Protein AF-A0A6I7PL86-F1 (afdb_monomer_lite)

Secondary structure (DSSP, 8-state):
-EEEEEEETTTTEEEEEEEEEESS-S---TT-EEEEEEEEEEEETT-TTS--EEEEEEEEEEEEEEEEEEETTEEEEEEEEEEEEEEEESSEEEEEEEEEEEETTSS--EEEEEEEEEEEETTEEEEEEEEEEE---

Radius of gyration: 16.57 Å; chains: 1; bounding box: 38×31×48 Å

Structure (mmCIF, N/CA/C/O backbone):
data_AF-A0A6I7PL86-F1
#
_entry.id   AF-A0A6I7PL86-F1
#
loop_
_atom_site.group_PDB
_atom_site.id
_atom_site.type_symbol
_atom_site.label_atom_id
_atom_site.label_alt_id
_atom_site.label_comp_id
_atom_site.label_asym_id
_atom_site.label_entity_id
_atom_site.label_seq_id
_atom_site.pdbx_PDB_ins_code
_atom_site.Cartn_x
_atom_site.Cartn_y
_atom_site.Cartn_z
_atom_site.occupancy
_atom_site.B_iso_or_equiv
_atom_site.auth_seq_id
_atom_site.auth_comp_id
_atom_site.auth_asym_id
_atom_site.auth_atom_id
_atom_site.pdbx_PDB_model_num
ATOM 1 N N . MET A 1 1 ? -12.952 -1.854 -0.737 1.00 77.38 1 MET A N 1
ATOM 2 C CA . MET A 1 1 ? -12.431 -0.834 -1.680 1.00 77.38 1 MET A CA 1
ATOM 3 C C . MET A 1 1 ? -11.259 -1.425 -2.445 1.00 77.38 1 MET A C 1
ATOM 5 O O . MET A 1 1 ? -10.411 -2.055 -1.820 1.00 77.38 1 MET A O 1
ATOM 9 N N . VAL A 1 2 ? -11.210 -1.235 -3.765 1.00 77.06 2 VAL A N 1
ATOM 10 C CA . VAL A 1 2 ? -10.125 -1.731 -4.630 1.00 77.06 2 VAL A CA 1
ATOM 11 C C . VAL A 1 2 ? -9.525 -0.588 -5.449 1.00 77.06 2 VAL A C 1
ATOM 13 O O . VAL A 1 2 ? -10.215 0.389 -5.734 1.00 77.06 2 VAL A O 1
ATOM 16 N N . LEU A 1 3 ? -8.255 -0.712 -5.825 1.00 80.31 3 LEU A N 1
ATOM 17 C CA . LEU A 1 3 ? -7.505 0.231 -6.642 1.00 80.31 3 LEU A CA 1
ATOM 18 C C . LEU A 1 3 ? -7.039 -0.469 -7.918 1.00 80.31 3 LEU A C 1
ATOM 20 O O . LEU A 1 3 ? -6.244 -1.404 -7.875 1.00 80.31 3 LEU A O 1
ATOM 24 N N . VAL A 1 4 ? -7.535 -0.009 -9.062 1.00 76.94 4 VAL A N 1
ATOM 25 C CA . VAL A 1 4 ? -7.165 -0.571 -10.371 1.00 76.94 4 VAL A CA 1
ATOM 26 C C . VAL A 1 4 ? -5.860 0.042 -10.879 1.00 76.94 4 VAL A C 1
ATOM 28 O O . VAL A 1 4 ? -5.011 -0.654 -11.434 1.00 76.94 4 VAL A O 1
ATOM 31 N N . SER A 1 5 ? -5.678 1.345 -10.660 1.00 73.31 5 SER A N 1
ATOM 32 C CA . SER A 1 5 ? -4.518 2.089 -11.140 1.00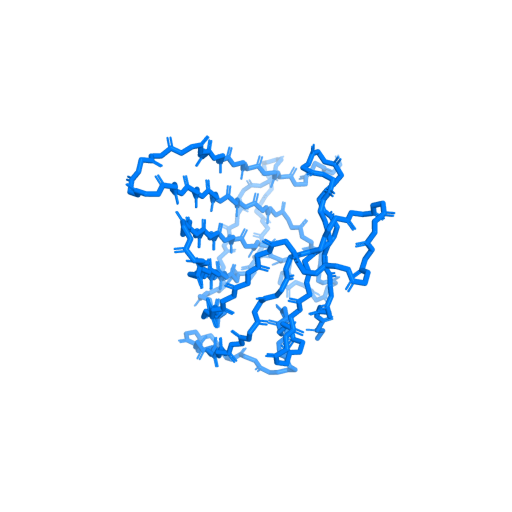 73.31 5 SER A CA 1
ATOM 33 C C . SER A 1 5 ? -4.155 3.256 -10.230 1.00 73.31 5 SER A C 1
ATOM 35 O O . SER A 1 5 ? -5.022 3.830 -9.574 1.00 73.31 5 SER A O 1
ATOM 37 N N . SER A 1 6 ? -2.885 3.647 -10.248 1.00 85.00 6 SER A N 1
ATOM 38 C CA . SER A 1 6 ? -2.360 4.838 -9.579 1.00 85.00 6 SER A CA 1
ATOM 39 C C . SER A 1 6 ? -1.550 5.676 -10.563 1.00 85.00 6 SER A C 1
ATOM 41 O O . SER A 1 6 ? -0.859 5.123 -11.416 1.00 85.00 6 SER A O 1
ATOM 43 N N . VAL A 1 7 ? -1.614 7.001 -10.439 1.00 79.88 7 VAL A N 1
ATOM 44 C CA . VAL A 1 7 ? -0.803 7.932 -11.233 1.00 79.88 7 VAL A CA 1
ATOM 45 C C . VAL A 1 7 ? 0.189 8.619 -10.306 1.00 79.88 7 VAL A C 1
ATOM 47 O O . VAL A 1 7 ? -0.214 9.286 -9.354 1.00 79.88 7 VAL A O 1
ATOM 50 N N . ASP A 1 8 ? 1.479 8.481 -10.602 1.00 80.69 8 ASP A N 1
ATOM 51 C CA . ASP A 1 8 ? 2.529 9.288 -9.983 1.00 80.69 8 ASP A CA 1
ATOM 52 C C . ASP A 1 8 ? 2.899 10.421 -10.948 1.00 80.69 8 ASP A C 1
ATOM 54 O O . ASP A 1 8 ? 3.548 10.209 -11.975 1.00 80.69 8 ASP A O 1
ATOM 58 N N . PHE A 1 9 ? 2.453 11.639 -10.633 1.00 77.62 9 PHE A N 1
ATOM 59 C CA . PHE A 1 9 ? 2.715 12.821 -11.456 1.00 77.62 9 PHE A CA 1
ATOM 60 C C . PHE A 1 9 ? 4.169 13.294 -11.395 1.00 77.62 9 PHE A C 1
ATOM 62 O O . PHE A 1 9 ? 4.631 13.905 -12.358 1.00 77.62 9 PHE A O 1
ATOM 69 N N . ALA A 1 10 ? 4.888 13.021 -10.302 1.00 75.94 10 ALA A N 1
ATOM 70 C CA . ALA A 1 10 ? 6.293 13.398 -10.186 1.00 75.94 10 ALA A CA 1
ATOM 71 C C . ALA A 1 10 ? 7.150 12.539 -11.124 1.00 75.94 10 ALA A C 1
ATOM 73 O O . ALA A 1 10 ? 8.010 13.055 -11.833 1.00 75.94 10 ALA A O 1
ATOM 74 N N . GLU A 1 11 ? 6.844 11.245 -11.186 1.00 79.75 11 GLU A N 1
ATOM 75 C CA . GLU A 1 11 ? 7.538 10.281 -12.046 1.00 79.75 11 GLU A CA 1
ATOM 76 C C . GLU A 1 11 ? 6.923 10.178 -13.456 1.00 79.75 11 GLU A C 1
ATOM 78 O O . GLU A 1 11 ? 7.485 9.534 -14.345 1.00 79.75 11 GLU A O 1
ATOM 83 N N . ARG A 1 12 ? 5.768 10.823 -13.678 1.00 89.62 12 ARG A N 1
ATOM 84 C CA . ARG A 1 12 ? 4.972 10.789 -14.919 1.00 89.62 12 ARG A CA 1
ATOM 85 C C . ARG A 1 12 ? 4.644 9.367 -15.384 1.00 89.62 12 ARG A C 1
ATOM 87 O O . ARG A 1 12 ? 4.693 9.070 -16.581 1.00 89.62 12 ARG A O 1
ATOM 94 N N . VAL A 1 13 ? 4.280 8.496 -14.444 1.00 90.38 13 VAL A N 1
ATOM 95 C CA . VAL A 1 13 ? 3.905 7.105 -14.731 1.00 90.38 13 VAL A CA 1
ATOM 96 C C . VAL A 1 13 ? 2.503 6.762 -14.236 1.00 90.38 13 VAL A C 1
ATOM 98 O O . VAL A 1 13 ? 2.043 7.242 -13.200 1.00 90.38 13 VAL A O 1
ATOM 101 N N . LEU A 1 14 ? 1.837 5.902 -14.999 1.00 91.31 14 LEU A N 1
ATOM 102 C CA . LEU A 1 14 ? 0.603 5.215 -14.664 1.00 91.31 14 LEU A CA 1
ATOM 103 C C . LEU A 1 14 ? 0.950 3.774 -14.282 1.00 91.31 14 LEU A C 1
ATOM 105 O O . LEU A 1 14 ? 1.480 3.020 -15.095 1.00 91.31 14 LEU A O 1
ATOM 109 N N . THR A 1 15 ? 0.616 3.385 -13.062 1.00 93.31 15 THR A N 1
ATOM 110 C CA . THR A 1 15 ? 0.784 2.020 -12.566 1.00 93.31 15 THR A CA 1
ATOM 111 C C . THR A 1 15 ? -0.568 1.326 -12.561 1.00 93.31 15 THR A C 1
ATOM 113 O O . THR A 1 15 ? -1.518 1.848 -11.980 1.00 93.31 15 THR A O 1
ATOM 116 N N . THR A 1 16 ? -0.664 0.155 -13.178 1.00 95.06 16 THR A N 1
ATOM 117 C CA . THR A 1 16 ? -1.872 -0.679 -13.195 1.00 95.06 16 THR A CA 1
ATOM 118 C C . THR A 1 16 ? -1.634 -1.981 -12.434 1.00 95.06 16 THR A C 1
ATOM 120 O O . THR A 1 16 ? -0.513 -2.496 -12.396 1.00 95.06 16 THR A O 1
ATOM 123 N N . PHE A 1 17 ? -2.692 -2.489 -11.798 1.00 95.88 17 PHE A N 1
ATOM 124 C CA . PHE A 1 17 ? -2.663 -3.687 -10.963 1.00 95.88 17 PHE A CA 1
ATOM 125 C C . PHE A 1 17 ? -3.662 -4.728 -11.482 1.00 95.88 17 PHE A C 1
ATOM 127 O O . PHE A 1 17 ? -4.844 -4.428 -11.655 1.00 95.88 17 PHE A O 1
ATOM 134 N N . GLU A 1 18 ? -3.197 -5.957 -11.706 1.00 95.31 18 GLU A N 1
ATOM 135 C CA . GLU A 1 18 ? -4.027 -7.074 -12.171 1.00 95.31 18 GLU A CA 1
ATOM 136 C C . GLU A 1 18 ? -3.814 -8.332 -11.311 1.00 95.31 18 GLU A C 1
ATOM 138 O O . GLU A 1 18 ? -2.741 -8.937 -11.381 1.00 95.31 18 GLU A O 1
ATOM 143 N N . PRO A 1 19 ? -4.815 -8.784 -10.530 1.00 95.75 19 PRO A N 1
ATOM 144 C CA . PRO A 1 19 ? -6.120 -8.149 -10.298 1.00 95.75 19 PRO A CA 1
ATOM 145 C C . PRO A 1 19 ? -6.001 -6.789 -9.578 1.00 95.75 19 PRO A C 1
ATOM 147 O O . PRO A 1 19 ? -4.934 -6.480 -9.043 1.00 95.75 19 PRO A O 1
ATOM 150 N N . PRO A 1 20 ? -7.086 -5.986 -9.522 1.00 94.75 20 PRO A N 1
ATOM 151 C CA . PRO A 1 20 ? -7.095 -4.740 -8.763 1.00 94.75 20 PRO A CA 1
ATOM 152 C C . PRO A 1 20 ? -6.618 -4.941 -7.323 1.00 94.75 20 PRO A C 1
ATOM 154 O O . PRO A 1 20 ? -6.989 -5.910 -6.653 1.00 94.75 20 PRO A O 1
ATOM 157 N N . LEU A 1 21 ? -5.812 -4.000 -6.845 1.00 92.38 21 LEU A N 1
ATOM 158 C CA . LEU A 1 21 ? -5.254 -3.999 -5.502 1.00 92.38 21 LEU A CA 1
ATOM 159 C C . LEU A 1 21 ? -6.369 -3.801 -4.471 1.00 92.38 21 LEU A C 1
ATOM 161 O O . LEU A 1 21 ? -7.072 -2.791 -4.492 1.00 92.38 21 LEU A O 1
ATOM 165 N N . THR A 1 22 ? -6.524 -4.724 -3.530 1.00 91.44 22 THR A N 1
ATOM 166 C CA . THR A 1 22 ? -7.505 -4.575 -2.449 1.00 91.44 22 THR A CA 1
ATOM 167 C C . THR A 1 22 ? -6.947 -3.667 -1.360 1.00 91.44 22 THR A C 1
ATOM 169 O O . THR A 1 22 ? -6.050 -4.063 -0.628 1.00 91.44 22 THR A O 1
ATOM 172 N N . LEU A 1 23 ? -7.489 -2.453 -1.230 1.00 85.81 23 LEU A N 1
ATOM 173 C CA . LEU A 1 23 ? -7.065 -1.490 -0.203 1.00 85.81 23 LEU A CA 1
ATOM 174 C C . LEU A 1 23 ? -7.737 -1.737 1.151 1.00 85.81 23 LEU A C 1
ATOM 176 O O . LEU A 1 23 ? -7.167 -1.445 2.196 1.00 85.81 23 LEU A O 1
ATOM 180 N N . MET A 1 24 ? -8.971 -2.237 1.121 1.00 84.00 24 MET A N 1
ATOM 181 C CA . MET A 1 24 ? -9.752 -2.559 2.312 1.00 84.00 24 MET A CA 1
ATOM 182 C C . MET A 1 24 ? -10.733 -3.688 1.966 1.00 84.00 24 MET A C 1
ATOM 184 O O . MET A 1 24 ? -11.625 -3.453 1.134 1.00 84.00 24 MET A O 1
ATOM 188 N N . PRO A 1 25 ? -10.594 -4.890 2.545 1.00 82.38 25 PRO A N 1
ATOM 189 C CA . PRO A 1 25 ? -11.558 -5.971 2.398 1.00 82.38 25 PRO A CA 1
ATOM 190 C C . PRO A 1 25 ? -12.853 -5.622 3.142 1.00 82.38 25 PRO A C 1
ATOM 192 O O . PRO A 1 25 ? -12.878 -4.746 4.004 1.00 82.38 25 PRO A O 1
ATOM 195 N N . ALA A 1 26 ? -13.946 -6.303 2.796 1.00 79.88 26 ALA A N 1
ATOM 196 C CA . ALA A 1 26 ? -15.238 -6.093 3.454 1.00 79.88 26 ALA A CA 1
ATOM 197 C C . ALA A 1 26 ? -15.204 -6.481 4.942 1.00 79.88 26 ALA A C 1
ATOM 199 O O . ALA A 1 26 ? -15.888 -5.876 5.762 1.00 79.88 26 ALA A O 1
ATOM 200 N N . THR A 1 27 ? -14.387 -7.478 5.276 1.00 79.56 27 THR A N 1
ATOM 201 C C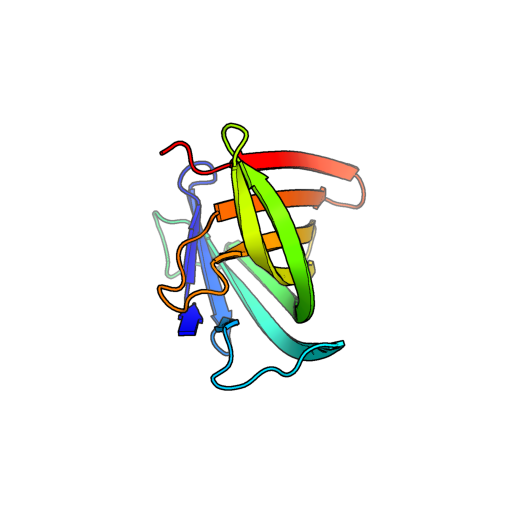A . THR A 1 27 ? -14.182 -7.983 6.630 1.00 79.56 27 THR A CA 1
ATOM 202 C C . THR A 1 27 ? -12.699 -8.252 6.834 1.00 79.56 27 THR A C 1
ATOM 204 O O . THR A 1 27 ? -12.070 -8.880 5.983 1.00 79.56 27 THR A O 1
ATOM 207 N N . LEU A 1 28 ? -12.154 -7.784 7.952 1.00 81.00 28 LEU A N 1
ATOM 208 C CA . LEU A 1 28 ? -10.822 -8.141 8.428 1.00 81.00 28 LEU A CA 1
ATOM 209 C C . LEU A 1 28 ? -10.857 -8.107 9.950 1.00 81.00 28 LEU A C 1
ATOM 211 O O . LEU A 1 28 ? -11.196 -7.074 10.534 1.00 81.00 28 LEU A O 1
ATOM 215 N N . ASN A 1 29 ? -10.573 -9.236 10.588 1.00 86.75 29 ASN A N 1
ATOM 216 C CA . ASN A 1 29 ? -10.568 -9.320 12.044 1.00 86.75 29 ASN A CA 1
ATOM 217 C C . ASN A 1 29 ? -9.244 -8.800 12.613 1.00 86.75 29 ASN A C 1
ATOM 219 O O . ASN A 1 29 ? -8.233 -8.737 11.917 1.00 86.75 29 ASN A O 1
ATOM 223 N N . ALA A 1 30 ? -9.239 -8.405 13.888 1.00 86.19 30 ALA A N 1
ATOM 224 C CA . ALA A 1 30 ? -8.001 -7.991 14.545 1.00 86.19 30 ALA A CA 1
ATOM 225 C C . ALA A 1 30 ? -7.004 -9.162 14.578 1.00 86.19 30 ALA A C 1
ATOM 227 O O . ALA A 1 30 ? -7.376 -10.293 14.889 1.00 86.19 30 ALA A O 1
ATOM 228 N N . GLY A 1 31 ? -5.751 -8.882 14.236 1.00 88.31 31 GLY A N 1
ATOM 229 C CA . GLY A 1 31 ? -4.686 -9.860 14.029 1.00 88.31 31 GLY A CA 1
ATOM 230 C C . GLY A 1 31 ? -4.730 -10.590 12.682 1.00 88.31 31 GLY A C 1
ATOM 231 O O . GLY A 1 31 ? -3.810 -11.351 12.387 1.00 88.31 31 GLY A O 1
ATOM 232 N N . GLU A 1 32 ? -5.760 -10.388 11.856 1.00 90.56 32 GLU A N 1
ATOM 233 C CA . GLU A 1 32 ? -5.867 -11.044 10.554 1.00 90.56 32 GLU A CA 1
ATOM 234 C C . GLU A 1 32 ? -5.046 -10.301 9.495 1.00 90.56 32 GLU A C 1
ATOM 236 O O . GLU A 1 32 ? -5.078 -9.069 9.403 1.00 90.56 32 GLU A O 1
ATOM 241 N N . THR A 1 33 ? -4.342 -11.074 8.664 1.00 94.44 33 THR A N 1
ATOM 242 C CA . THR A 1 33 ? -3.623 -10.576 7.491 1.00 94.44 33 THR A CA 1
ATOM 243 C C . THR A 1 33 ? -4.289 -11.092 6.225 1.00 94.44 33 THR A C 1
ATOM 245 O O . THR A 1 33 ? -4.343 -12.295 5.975 1.00 94.44 33 THR A O 1
ATOM 248 N N . HIS A 1 34 ? -4.742 -10.166 5.391 1.00 94.69 34 HIS A N 1
ATOM 249 C CA . HIS A 1 34 ? -5.127 -10.433 4.017 1.00 94.69 34 HIS A CA 1
ATOM 250 C C . HIS A 1 34 ? -3.898 -10.293 3.112 1.00 94.69 34 HIS A C 1
ATOM 252 O O . HIS A 1 34 ? -3.238 -9.258 3.136 1.00 94.69 34 HIS A O 1
ATOM 258 N N . SER A 1 35 ? -3.600 -11.310 2.302 1.00 96.56 35 SER A N 1
ATOM 259 C CA . SER A 1 35 ? -2.484 -11.290 1.350 1.00 96.56 35 SER A CA 1
ATOM 260 C C . SER A 1 35 ? -2.990 -11.480 -0.077 1.00 96.56 35 SER A C 1
ATOM 262 O O . SER A 1 35 ? -3.872 -12.302 -0.334 1.00 96.56 35 SER A O 1
ATOM 264 N N . GLN A 1 36 ? -2.434 -10.706 -1.004 1.00 96.75 36 GLN A N 1
ATOM 265 C CA . GLN A 1 36 ? -2.790 -10.705 -2.414 1.00 96.75 36 GLN A CA 1
ATOM 266 C C . GLN A 1 36 ? -1.523 -10.639 -3.266 1.00 96.75 36 GLN A C 1
ATOM 268 O O . GLN A 1 36 ? -0.723 -9.713 -3.141 1.00 96.75 36 GLN A O 1
ATOM 273 N N . THR A 1 37 ? -1.373 -11.582 -4.192 1.00 97.50 37 THR A N 1
ATOM 274 C CA . THR A 1 37 ? -0.390 -11.479 -5.276 1.00 97.50 37 THR A CA 1
ATOM 275 C C . THR A 1 37 ? -1.057 -10.887 -6.507 1.00 97.50 37 THR A C 1
ATOM 277 O O . THR A 1 37 ? -2.198 -11.220 -6.835 1.00 97.50 37 THR A O 1
ATOM 280 N N . LEU A 1 38 ? -0.350 -9.998 -7.191 1.00 96.94 38 LEU A N 1
ATOM 281 C CA . LEU A 1 38 ? -0.854 -9.284 -8.353 1.00 96.94 38 LEU A CA 1
ATOM 282 C C . LEU A 1 38 ? 0.275 -8.965 -9.332 1.00 96.94 38 LEU A C 1
ATOM 284 O O . LEU A 1 38 ? 1.453 -8.961 -8.979 1.00 96.94 38 LEU A O 1
ATOM 288 N N . ARG A 1 39 ? -0.086 -8.698 -10.582 1.00 97.25 39 ARG A N 1
ATOM 289 C CA . ARG A 1 39 ? 0.823 -8.181 -11.603 1.00 97.25 39 ARG A CA 1
ATOM 290 C C . ARG A 1 39 ? 0.767 -6.667 -11.617 1.00 97.25 39 ARG A C 1
ATOM 292 O O . ARG A 1 39 ? -0.306 -6.080 -11.503 1.00 97.25 39 ARG A O 1
ATOM 299 N N . VAL A 1 40 ? 1.929 -6.057 -11.793 1.00 96.56 40 VAL A N 1
ATOM 300 C CA . VAL A 1 40 ? 2.097 -4.613 -11.926 1.00 96.56 40 VAL A CA 1
ATOM 301 C C . VAL A 1 40 ? 2.579 -4.311 -13.331 1.00 96.56 40 VAL A C 1
ATOM 303 O O . VAL A 1 40 ? 3.553 -4.915 -13.784 1.00 96.56 40 VAL A O 1
ATOM 306 N N . ARG A 1 41 ? 1.943 -3.350 -13.999 1.00 95.88 41 ARG A N 1
ATOM 307 C CA . ARG A 1 41 ? 2.480 -2.744 -15.222 1.00 95.88 41 ARG A CA 1
ATOM 308 C C . ARG A 1 41 ? 2.627 -1.247 -15.037 1.00 95.88 41 ARG A C 1
ATOM 310 O O . ARG A 1 41 ? 1.803 -0.605 -14.389 1.00 95.88 41 ARG A O 1
ATOM 317 N N . ILE A 1 42 ? 3.701 -0.702 -15.589 1.00 93.88 42 ILE A N 1
ATOM 318 C CA . ILE A 1 42 ? 4.039 0.713 -15.516 1.00 93.88 42 ILE A CA 1
ATOM 319 C C . ILE A 1 42 ? 4.039 1.264 -16.932 1.00 93.88 42 ILE A C 1
ATOM 321 O O . ILE A 1 42 ? 4.782 0.797 -17.796 1.00 93.88 42 ILE A O 1
ATOM 325 N N . HIS A 1 43 ? 3.236 2.294 -17.144 1.00 93.19 43 HIS A N 1
ATOM 326 C CA . HIS A 1 43 ? 3.040 2.957 -18.421 1.00 93.19 43 HIS A CA 1
ATOM 327 C C . HIS A 1 43 ? 3.443 4.433 -18.296 1.00 93.19 43 HIS A C 1
ATOM 329 O O . HIS A 1 43 ? 3.190 5.049 -17.259 1.00 93.19 43 HIS A O 1
ATOM 335 N N . PRO A 1 44 ? 4.075 5.045 -19.306 1.00 92.38 44 PRO A N 1
ATOM 336 C CA . PRO A 1 44 ? 4.229 6.494 -19.363 1.00 92.38 44 PRO A CA 1
ATOM 337 C C . PRO A 1 44 ? 2.858 7.180 -19.445 1.00 92.38 44 PRO A C 1
ATOM 339 O O . PRO A 1 44 ? 1.980 6.724 -20.174 1.00 92.38 44 PRO A O 1
ATOM 342 N N . VAL A 1 45 ? 2.665 8.292 -18.731 1.00 92.19 45 VAL A N 1
ATOM 343 C CA . VAL A 1 45 ? 1.383 9.033 -18.764 1.00 92.19 45 VAL A CA 1
ATOM 344 C C . VAL A 1 45 ? 1.080 9.608 -20.155 1.00 92.19 45 VAL A C 1
ATOM 346 O O . VAL A 1 45 ? -0.079 9.725 -20.536 1.00 92.19 45 VAL A O 1
ATOM 349 N N . ASP A 1 46 ? 2.110 9.963 -20.922 1.00 93.31 46 ASP A N 1
ATOM 350 C CA . ASP A 1 46 ? 2.006 10.493 -22.286 1.00 93.31 46 ASP A CA 1
ATOM 351 C C . ASP A 1 46 ? 1.744 9.415 -23.351 1.00 93.31 46 ASP A C 1
ATOM 353 O O . ASP A 1 46 ? 1.330 9.745 -24.461 1.00 93.31 46 ASP A O 1
ATOM 357 N N . ASN A 1 47 ? 1.963 8.138 -23.025 1.00 93.75 47 ASN A N 1
ATOM 358 C CA . ASN A 1 47 ? 1.688 7.013 -23.913 1.00 93.75 47 ASN A CA 1
ATOM 359 C C . ASN A 1 47 ? 1.280 5.764 -23.105 1.00 93.75 47 ASN A C 1
ATOM 361 O O . ASN A 1 47 ? 2.098 4.855 -22.921 1.00 93.75 47 ASN A O 1
ATOM 365 N N . PRO A 1 48 ? 0.028 5.710 -22.611 1.00 91.00 48 PRO A N 1
ATOM 366 C CA . PRO A 1 48 ? -0.433 4.645 -21.724 1.00 91.00 48 PRO A CA 1
ATOM 367 C C . PRO A 1 48 ? -0.484 3.265 -22.398 1.00 91.00 48 PRO A C 1
ATOM 369 O O . PRO A 1 48 ? -0.417 2.252 -21.707 1.00 91.00 48 PRO A O 1
ATOM 372 N N . ASP A 1 49 ? -0.524 3.195 -23.731 1.00 93.19 49 ASP A N 1
ATOM 373 C CA . ASP A 1 49 ? -0.546 1.923 -24.467 1.00 93.19 49 ASP A CA 1
ATOM 374 C C . ASP A 1 49 ? 0.821 1.219 -24.481 1.00 93.19 49 ASP A C 1
ATOM 376 O O . ASP A 1 49 ? 0.921 0.027 -24.784 1.00 93.19 49 ASP A O 1
ATOM 380 N N . ARG A 1 50 ? 1.899 1.932 -24.130 1.00 93.81 50 ARG A N 1
ATOM 381 C CA . ARG A 1 50 ? 3.254 1.381 -24.081 1.00 93.81 50 ARG A CA 1
ATOM 382 C C . ARG A 1 50 ? 3.638 0.990 -22.658 1.00 93.81 50 ARG A C 1
ATOM 384 O O . ARG A 1 50 ? 3.804 1.842 -21.791 1.00 93.81 50 ARG A O 1
ATOM 391 N N . GLU A 1 51 ? 3.900 -0.295 -22.437 1.00 94.44 51 GLU A N 1
ATOM 392 C CA . GLU A 1 51 ? 4.525 -0.753 -21.193 1.00 94.44 51 GLU A CA 1
ATOM 393 C C . GLU A 1 51 ? 5.996 -0.301 -21.144 1.00 94.44 51 GLU A C 1
ATOM 395 O O . GLU A 1 51 ? 6.787 -0.569 -22.055 1.00 94.44 51 GLU A O 1
ATOM 400 N N . ARG A 1 52 ? 6.363 0.403 -20.070 1.00 92.56 52 ARG A N 1
ATOM 401 C CA . ARG A 1 52 ? 7.743 0.800 -19.764 1.00 92.56 52 ARG A CA 1
ATOM 402 C C . ARG A 1 52 ? 8.455 -0.269 -18.941 1.00 92.56 52 ARG A C 1
ATOM 404 O O . ARG A 1 52 ? 9.621 -0.551 -19.203 1.00 92.56 52 ARG A O 1
ATOM 411 N N . ASP A 1 53 ? 7.766 -0.822 -17.948 1.00 94.56 53 ASP A N 1
ATOM 412 C CA . ASP A 1 53 ? 8.260 -1.885 -17.071 1.00 94.56 53 ASP A CA 1
ATOM 413 C C . ASP A 1 53 ? 7.072 -2.631 -16.443 1.00 94.56 53 ASP A C 1
ATOM 415 O O . ASP A 1 53 ? 5.930 -2.171 -16.502 1.00 94.56 53 ASP A O 1
ATOM 419 N N . GLY A 1 54 ? 7.339 -3.764 -15.808 1.00 95.12 54 GLY A N 1
ATOM 420 C CA . GLY A 1 54 ? 6.318 -4.554 -15.141 1.00 95.12 54 GLY A CA 1
ATOM 421 C C . GLY A 1 54 ? 6.899 -5.743 -14.393 1.00 95.12 54 GLY A C 1
ATOM 422 O O . GLY A 1 54 ? 8.072 -6.096 -14.546 1.00 95.12 54 GLY A O 1
ATOM 423 N N . GLY A 1 55 ? 6.064 -6.366 -13.571 1.00 96.94 55 GLY A N 1
ATOM 424 C CA . GLY A 1 55 ? 6.452 -7.535 -12.800 1.00 96.94 55 GLY A CA 1
ATOM 425 C C . GLY A 1 55 ? 5.387 -7.983 -11.812 1.00 96.94 55 GLY A C 1
ATOM 426 O O . GLY A 1 55 ? 4.194 -7.759 -12.019 1.00 96.94 55 GLY A O 1
ATOM 427 N N . GLU A 1 56 ? 5.821 -8.645 -10.749 1.00 98.00 56 GLU A N 1
ATOM 428 C CA . GLU A 1 56 ? 4.939 -9.190 -9.718 1.00 98.00 56 GLU A CA 1
ATOM 429 C C . GLU A 1 56 ? 4.973 -8.320 -8.469 1.00 98.00 56 GLU A C 1
ATOM 431 O O . GLU A 1 56 ? 5.997 -7.718 -8.134 1.00 98.00 56 GLU A O 1
ATOM 436 N N . ALA A 1 57 ? 3.855 -8.275 -7.759 1.00 97.62 57 ALA A N 1
ATOM 437 C CA . ALA A 1 57 ? 3.779 -7.671 -6.451 1.00 97.62 57 ALA A CA 1
ATOM 438 C C . ALA A 1 57 ? 3.010 -8.539 -5.465 1.00 97.62 57 ALA A C 1
ATOM 440 O O . ALA A 1 57 ? 2.066 -9.245 -5.822 1.00 97.62 57 ALA A O 1
ATOM 441 N N . THR A 1 58 ? 3.404 -8.411 -4.206 1.00 97.94 58 THR A N 1
ATOM 442 C CA . THR A 1 58 ? 2.682 -8.940 -3.056 1.00 97.94 58 THR A CA 1
ATOM 443 C C . THR A 1 58 ? 2.184 -7.765 -2.239 1.00 97.94 58 THR A C 1
ATOM 445 O O . THR A 1 58 ? 2.961 -6.868 -1.902 1.00 97.94 58 THR A O 1
ATOM 448 N N . HIS A 1 59 ? 0.894 -7.772 -1.936 1.00 97.38 59 HIS A N 1
ATOM 449 C CA . HIS A 1 59 ? 0.253 -6.839 -1.033 1.00 97.38 59 HIS A CA 1
ATOM 450 C C . HIS A 1 59 ? -0.247 -7.582 0.198 1.00 97.38 59 HIS A C 1
ATOM 452 O O . HIS A 1 59 ? -0.998 -8.545 0.076 1.00 97.38 59 HIS A O 1
ATOM 458 N N . GLU A 1 60 ? 0.142 -7.112 1.372 1.00 96.88 60 GLU A N 1
ATOM 459 C CA . GLU A 1 60 ? -0.342 -7.603 2.653 1.00 96.88 60 GLU A CA 1
ATOM 460 C C . GLU A 1 60 ? -1.054 -6.471 3.380 1.00 96.88 60 GLU A C 1
ATOM 462 O O . GLU A 1 60 ? -0.550 -5.353 3.451 1.00 96.88 60 GLU A O 1
ATOM 467 N N . LEU A 1 61 ? -2.229 -6.761 3.921 1.00 94.94 61 LEU A N 1
ATOM 468 C CA . LEU A 1 61 ? -3.012 -5.856 4.744 1.00 94.94 61 LEU A CA 1
ATOM 469 C C . LEU A 1 61 ? -3.315 -6.559 6.064 1.00 94.94 61 LEU A C 1
ATOM 471 O O . LEU A 1 61 ? -4.018 -7.565 6.079 1.00 94.94 61 LEU A O 1
ATOM 475 N N . THR A 1 62 ? -2.847 -5.990 7.165 1.00 94.69 62 THR A N 1
ATOM 476 C CA . THR A 1 62 ? -3.073 -6.498 8.517 1.00 94.69 62 THR A CA 1
ATOM 477 C C . THR A 1 62 ? -3.891 -5.497 9.315 1.00 94.69 62 THR A C 1
ATOM 479 O O . THR A 1 62 ? -3.541 -4.314 9.377 1.00 94.69 62 THR A O 1
ATOM 482 N N . PHE A 1 63 ? -4.953 -5.964 9.971 1.00 91.25 63 PHE A N 1
ATOM 483 C CA . PHE A 1 63 ? -5.587 -5.191 11.035 1.00 91.25 63 PHE A CA 1
ATOM 484 C C . PHE A 1 63 ? -4.905 -5.533 12.353 1.00 91.25 63 PHE A C 1
ATOM 486 O O . PHE A 1 63 ? -5.061 -6.633 12.858 1.00 91.25 63 PHE A O 1
ATOM 493 N N . ASP A 1 64 ? -4.105 -4.608 12.879 1.00 85.94 64 ASP A N 1
ATOM 494 C CA . ASP A 1 64 ? -3.219 -4.867 14.017 1.00 85.94 64 ASP A CA 1
ATOM 495 C C . ASP A 1 64 ? -4.027 -4.883 15.325 1.00 85.94 64 ASP A C 1
ATOM 497 O O . ASP A 1 64 ? -4.268 -5.936 15.915 1.00 85.94 64 ASP A O 1
ATOM 501 N N . ALA A 1 65 ? -4.523 -3.716 15.747 1.00 83.00 65 ALA A N 1
ATOM 502 C CA . ALA A 1 65 ? -5.283 -3.569 16.985 1.00 83.00 65 ALA A CA 1
ATOM 503 C C . ALA A 1 65 ? -6.064 -2.246 17.055 1.00 83.00 65 ALA A C 1
ATOM 505 O O . ALA A 1 65 ? -5.883 -1.336 16.237 1.00 83.00 65 ALA A O 1
ATOM 506 N N . VAL A 1 66 ? -6.905 -2.135 18.089 1.00 89.06 66 VAL A N 1
ATOM 507 C CA . VAL A 1 66 ? -7.413 -0.854 18.597 1.00 89.06 66 VAL A CA 1
ATOM 508 C C . VAL A 1 66 ? -6.389 -0.280 19.577 1.00 89.06 66 VAL A C 1
ATOM 510 O O . VAL A 1 66 ? -5.913 -0.987 20.462 1.00 89.06 66 VAL A O 1
ATOM 513 N N . GLN A 1 67 ? -6.054 0.996 19.431 1.00 91.56 67 GLN A N 1
ATOM 514 C CA . GLN A 1 67 ? -5.109 1.706 20.282 1.00 91.56 67 GLN A CA 1
ATOM 515 C C . GLN A 1 67 ? -5.508 3.169 20.460 1.00 91.56 67 GLN A C 1
ATOM 517 O O . GLN A 1 67 ? -6.035 3.807 19.549 1.00 91.56 67 GLN A O 1
ATOM 522 N N . THR A 1 68 ? -5.187 3.728 21.621 1.00 93.06 68 THR A N 1
ATOM 523 C CA . THR A 1 68 ? -5.386 5.152 21.896 1.00 93.06 68 THR A CA 1
ATOM 524 C C . THR A 1 68 ? -4.196 5.965 21.395 1.00 93.06 68 THR A C 1
ATOM 526 O O . THR A 1 68 ? -3.054 5.694 21.766 1.00 93.06 68 THR A O 1
ATOM 529 N N . LEU A 1 69 ? -4.460 6.978 20.574 1.00 91.94 69 LEU A N 1
ATOM 530 C CA . LEU A 1 69 ? -3.491 7.998 20.18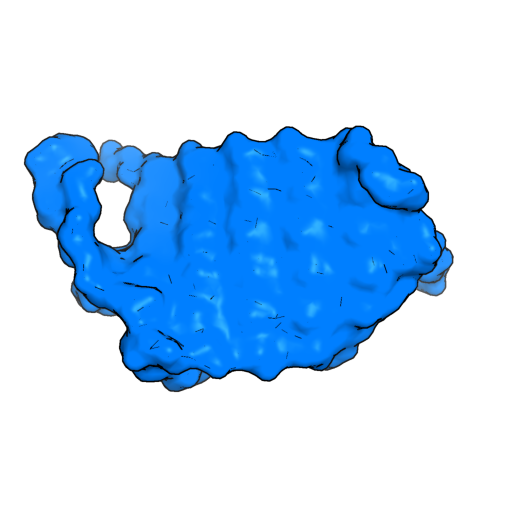0 1.00 91.94 69 LEU A CA 1
ATOM 531 C C . LEU A 1 69 ? -3.749 9.302 20.931 1.00 91.94 69 LEU A C 1
ATOM 533 O O . LEU A 1 69 ? -4.883 9.610 21.273 1.00 91.94 69 LEU A O 1
ATOM 537 N N . GLN A 1 70 ? -2.693 10.079 21.160 1.00 91.56 70 GLN A N 1
ATOM 538 C CA . GLN A 1 70 ? -2.803 11.453 21.649 1.00 91.56 70 GLN A CA 1
ATOM 539 C C . GLN A 1 70 ? -2.731 12.399 20.451 1.00 91.56 70 GLN A C 1
ATOM 541 O O . GLN A 1 70 ? -1.696 12.468 19.786 1.00 91.56 70 GLN A O 1
ATOM 546 N N . VAL A 1 71 ? -3.819 13.114 20.166 1.00 88.38 71 VAL A N 1
ATOM 547 C CA . VAL A 1 71 ? -3.921 14.055 19.040 1.00 88.38 71 VAL A CA 1
ATOM 548 C C . VAL A 1 71 ? -4.402 15.389 19.586 1.00 88.38 71 VAL A C 1
ATOM 550 O O . VAL A 1 71 ? -5.420 15.449 20.264 1.00 88.38 71 VAL A O 1
ATOM 553 N N . GLY A 1 72 ? -3.621 16.453 19.389 1.00 86.38 72 GLY A N 1
ATOM 554 C CA . GLY A 1 72 ? -3.966 17.776 19.930 1.00 86.38 72 GLY A CA 1
ATOM 555 C C . GLY A 1 72 ? -4.117 17.823 21.460 1.00 86.38 72 GLY A C 1
ATOM 556 O O . GLY A 1 72 ? -4.752 18.732 21.980 1.00 86.38 72 GLY A O 1
ATOM 557 N N . GLY A 1 73 ? -3.559 16.848 22.190 1.00 88.38 73 GLY A N 1
ATOM 558 C CA . GLY A 1 73 ? -3.716 16.716 23.645 1.00 88.38 73 GLY A CA 1
ATOM 559 C C . GLY A 1 73 ? -4.971 15.958 24.097 1.00 88.38 73 GLY A C 1
ATOM 560 O O . GLY A 1 73 ? -5.157 15.785 25.300 1.00 88.38 73 GLY A O 1
ATOM 561 N N . ALA A 1 74 ? -5.804 15.482 23.167 1.00 88.94 74 ALA A N 1
ATOM 562 C CA . ALA A 1 74 ? -6.948 14.629 23.455 1.00 88.94 74 ALA A CA 1
ATOM 563 C C . ALA A 1 74 ? -6.647 13.154 23.116 1.00 88.94 74 ALA A C 1
ATOM 565 O O . ALA A 1 74 ? -6.006 12.867 22.096 1.00 88.94 74 ALA A O 1
ATOM 566 N N . PRO A 1 75 ? -7.118 12.198 23.938 1.00 92.62 75 PRO A N 1
ATOM 567 C CA . PRO A 1 75 ? -7.063 10.785 23.597 1.00 92.62 75 PRO A CA 1
ATOM 568 C C . PRO A 1 75 ? -8.109 10.451 22.525 1.00 92.62 75 PRO A C 1
ATOM 570 O O . PRO A 1 75 ? -9.294 10.717 22.707 1.00 92.62 75 PRO A O 1
ATOM 573 N N . VAL A 1 76 ? -7.680 9.803 21.445 1.00 92.44 76 VAL A N 1
ATOM 574 C CA . VAL A 1 76 ? -8.541 9.306 20.362 1.00 92.44 76 VAL A CA 1
ATOM 575 C C . VAL A 1 76 ? -8.362 7.798 20.247 1.00 92.44 76 VAL A C 1
ATOM 577 O O . VAL A 1 76 ? -7.235 7.313 20.119 1.00 92.44 76 VAL A O 1
ATOM 580 N N . GLN A 1 77 ? -9.455 7.036 20.295 1.00 93.69 77 GLN A N 1
ATOM 581 C CA . GLN A 1 77 ? -9.403 5.599 20.032 1.00 93.69 77 GLN A CA 1
ATOM 582 C C . GLN A 1 77 ? -9.289 5.358 18.532 1.00 93.69 77 GLN A C 1
ATOM 584 O O . GLN A 1 77 ? -10.074 5.866 17.742 1.00 93.69 77 GLN A O 1
ATOM 589 N N . THR A 1 78 ? -8.302 4.569 18.125 1.00 93.12 78 THR A N 1
ATOM 590 C CA . THR A 1 78 ? -8.015 4.329 16.711 1.00 93.12 78 THR A CA 1
ATOM 591 C C . THR A 1 78 ? -7.841 2.855 16.419 1.00 93.12 78 THR A C 1
ATOM 593 O O . THR A 1 78 ? -7.350 2.092 17.242 1.00 93.12 78 THR A O 1
ATOM 596 N N . ARG A 1 79 ? -8.214 2.449 15.213 1.00 91.25 79 ARG A N 1
ATOM 597 C CA . ARG A 1 79 ? -7.901 1.156 14.614 1.00 91.25 79 ARG A CA 1
ATOM 598 C C . ARG A 1 79 ? -6.663 1.323 13.752 1.00 91.25 79 ARG A C 1
ATOM 600 O O . ARG A 1 79 ? -6.643 2.187 12.874 1.00 91.25 79 ARG A O 1
ATOM 607 N N . ARG A 1 80 ? -5.641 0.503 13.989 1.00 92.75 80 ARG A N 1
ATOM 608 C CA . ARG A 1 80 ? -4.421 0.516 13.183 1.00 92.75 80 ARG A CA 1
ATOM 609 C C . ARG A 1 80 ? -4.487 -0.537 12.084 1.00 92.75 80 ARG A C 1
ATOM 611 O O . ARG A 1 80 ? -4.535 -1.731 12.366 1.00 92.75 80 ARG A O 1
ATOM 618 N N . LEU A 1 81 ? -4.418 -0.086 10.839 1.00 92.56 81 LEU A N 1
ATOM 619 C CA . LEU A 1 81 ? -4.212 -0.934 9.672 1.00 92.56 81 LEU A CA 1
ATOM 620 C C . LEU A 1 81 ? -2.782 -0.775 9.177 1.00 92.56 81 LEU A C 1
ATOM 622 O O . LEU A 1 81 ? -2.295 0.345 9.032 1.00 92.56 81 LEU A O 1
ATOM 626 N N . ARG A 1 82 ? -2.127 -1.889 8.875 1.00 94.75 82 ARG A N 1
ATOM 627 C CA . ARG A 1 82 ? -0.812 -1.914 8.244 1.00 94.75 82 ARG A CA 1
ATOM 628 C C . ARG A 1 82 ? -0.945 -2.507 6.855 1.00 94.75 82 ARG A C 1
ATOM 630 O O . ARG A 1 82 ? -1.527 -3.570 6.693 1.00 94.75 82 ARG A O 1
ATOM 637 N N . THR A 1 83 ? -0.394 -1.821 5.868 1.00 95.25 83 THR A N 1
ATOM 638 C CA . THR A 1 83 ? -0.288 -2.298 4.488 1.00 95.25 83 THR A CA 1
ATOM 639 C C . THR A 1 83 ? 1.174 -2.420 4.118 1.00 95.25 83 THR A C 1
ATOM 641 O O . THR A 1 83 ? 1.964 -1.526 4.421 1.00 95.25 83 THR A O 1
ATOM 644 N N . GLU A 1 84 ? 1.539 -3.505 3.453 1.00 96.94 84 GLU A N 1
ATOM 645 C CA . GLU A 1 84 ? 2.855 -3.691 2.862 1.00 96.94 84 GLU 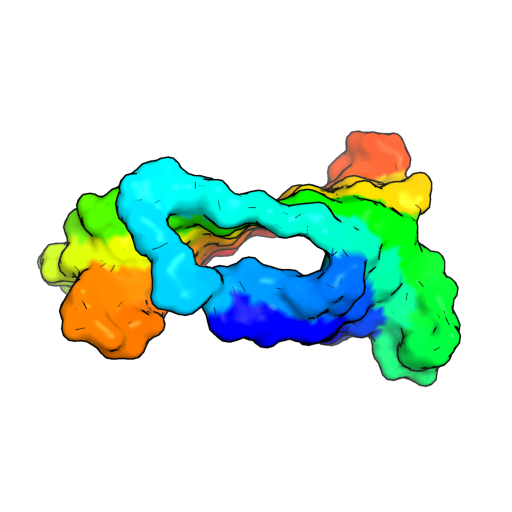A CA 1
ATOM 646 C C . GLU A 1 84 ? 2.698 -4.097 1.405 1.00 96.94 84 GLU A C 1
ATOM 648 O O . GLU A 1 84 ? 2.103 -5.120 1.091 1.00 96.94 84 GLU A O 1
ATOM 653 N N . LEU A 1 85 ? 3.242 -3.289 0.503 1.00 97.00 85 LEU A N 1
ATOM 654 C CA . LEU A 1 85 ? 3.303 -3.571 -0.920 1.00 97.00 85 LEU A CA 1
ATOM 655 C C . LEU A 1 85 ? 4.761 -3.778 -1.315 1.00 97.00 85 LEU A C 1
ATOM 657 O O . LEU A 1 85 ? 5.580 -2.868 -1.193 1.00 97.00 85 LEU A O 1
ATOM 661 N N . SER A 1 86 ? 5.079 -4.965 -1.812 1.00 97.62 86 SER A N 1
ATOM 662 C CA . SER A 1 86 ? 6.395 -5.302 -2.353 1.00 97.62 86 SER A CA 1
ATOM 663 C C . SER A 1 86 ? 6.265 -5.589 -3.839 1.00 97.62 86 SER A C 1
ATOM 665 O O . SER A 1 86 ? 5.598 -6.545 -4.211 1.00 97.62 86 SER A O 1
ATOM 667 N N . ILE A 1 87 ? 6.902 -4.781 -4.683 1.00 97.06 87 ILE A N 1
ATOM 668 C CA . ILE A 1 87 ? 6.877 -4.889 -6.144 1.00 97.06 87 ILE A CA 1
ATOM 669 C C . ILE A 1 87 ? 8.268 -5.290 -6.633 1.00 97.06 87 ILE A C 1
ATOM 671 O O . ILE A 1 87 ? 9.262 -4.633 -6.312 1.00 97.06 87 ILE A O 1
ATOM 675 N N . SER A 1 88 ? 8.335 -6.339 -7.445 1.00 97.25 88 SER A N 1
ATOM 676 C CA . SER A 1 88 ? 9.537 -6.772 -8.156 1.00 97.25 88 SER A CA 1
ATOM 677 C C . SER A 1 88 ? 9.369 -6.503 -9.645 1.00 97.25 88 SER A C 1
ATOM 679 O O . SER A 1 88 ? 8.655 -7.225 -10.333 1.00 97.25 88 SER A O 1
ATOM 681 N N . LEU A 1 89 ? 10.033 -5.457 -10.128 1.00 95.25 89 LEU A N 1
ATOM 682 C CA . LEU A 1 89 ? 10.129 -5.098 -11.541 1.00 95.25 89 LEU A CA 1
ATOM 683 C C . LEU A 1 89 ? 11.386 -5.727 -12.158 1.00 95.25 89 LEU A C 1
ATOM 685 O O . LEU A 1 89 ? 12.214 -6.307 -11.449 1.00 95.25 89 LEU A O 1
ATOM 689 N N . ARG A 1 90 ? 11.577 -5.579 -13.474 1.00 93.25 90 ARG A N 1
ATOM 690 C CA . ARG A 1 90 ? 12.713 -6.203 -14.182 1.00 93.25 90 ARG A CA 1
ATOM 691 C C . ARG A 1 90 ? 14.070 -5.766 -13.636 1.00 93.25 90 ARG A C 1
ATOM 693 O O . ARG A 1 90 ? 14.979 -6.580 -13.512 1.00 93.25 90 ARG A O 1
ATOM 700 N N . VAL A 1 91 ? 14.206 -4.479 -13.325 1.00 91.06 91 VAL A N 1
ATOM 701 C CA . VAL A 1 91 ? 15.478 -3.870 -12.896 1.00 91.06 91 VAL A CA 1
ATOM 702 C C . VAL A 1 91 ? 15.402 -3.214 -11.522 1.00 91.06 91 VAL A C 1
ATOM 704 O O . VAL A 1 91 ? 16.416 -2.746 -10.999 1.00 91.06 91 VAL A O 1
ATOM 707 N N . ALA A 1 92 ? 14.213 -3.177 -10.923 1.00 94.38 92 ALA A N 1
ATOM 708 C CA . ALA A 1 92 ? 13.962 -2.459 -9.689 1.00 94.38 92 ALA A CA 1
ATOM 709 C C . ALA A 1 92 ? 13.088 -3.255 -8.720 1.00 94.38 92 ALA A C 1
ATOM 711 O O . ALA A 1 92 ? 12.292 -4.106 -9.104 1.00 94.38 92 ALA A O 1
ATOM 712 N N . ARG A 1 93 ? 13.234 -2.952 -7.435 1.00 95.38 93 ARG A N 1
ATOM 713 C CA . ARG A 1 93 ? 12.360 -3.439 -6.371 1.00 95.38 93 ARG A CA 1
ATOM 714 C C . ARG A 1 93 ? 11.843 -2.255 -5.586 1.00 95.38 93 ARG A C 1
ATOM 716 O O . ARG A 1 93 ? 12.631 -1.389 -5.206 1.00 95.38 93 ARG A O 1
ATOM 723 N N . VAL A 1 94 ? 10.545 -2.243 -5.332 1.00 95.25 94 VAL A N 1
ATOM 724 C CA . VAL A 1 94 ? 9.880 -1.213 -4.536 1.00 95.25 94 VAL A CA 1
ATOM 725 C C . VAL A 1 94 ? 9.234 -1.885 -3.339 1.00 95.25 94 VAL A C 1
ATOM 727 O O . VAL A 1 94 ? 8.570 -2.906 -3.486 1.00 95.25 94 VAL A O 1
ATOM 730 N N . ARG A 1 95 ? 9.425 -1.317 -2.155 1.00 96.75 95 ARG A N 1
ATOM 731 C CA . ARG A 1 95 ? 8.692 -1.683 -0.948 1.00 96.75 95 ARG A CA 1
ATOM 732 C C . ARG A 1 95 ? 8.020 -0.435 -0.410 1.00 96.75 95 ARG A C 1
ATOM 734 O O . ARG A 1 95 ? 8.688 0.571 -0.193 1.00 96.75 95 ARG A O 1
ATOM 741 N N . SER A 1 96 ? 6.721 -0.512 -0.181 1.00 95.44 96 SER A N 1
ATOM 742 C CA . SER A 1 96 ? 5.947 0.515 0.501 1.00 95.44 96 SER A CA 1
ATOM 743 C C . SER A 1 96 ? 5.296 -0.113 1.722 1.00 95.44 96 SER A C 1
ATOM 745 O O . SER A 1 96 ? 4.611 -1.122 1.597 1.00 95.44 96 SER A O 1
ATOM 747 N N . ALA A 1 97 ? 5.529 0.453 2.897 1.00 96.44 97 ALA A N 1
ATOM 748 C CA . ALA A 1 97 ? 4.802 0.130 4.111 1.00 96.44 97 ALA A CA 1
ATOM 749 C C . ALA A 1 97 ? 3.980 1.356 4.500 1.00 96.44 97 ALA A C 1
ATOM 751 O O . ALA A 1 97 ? 4.507 2.464 4.560 1.00 96.44 97 ALA A O 1
ATOM 752 N N . THR A 1 98 ? 2.684 1.189 4.736 1.00 95.44 98 THR A N 1
ATOM 753 C CA . THR A 1 98 ? 1.826 2.272 5.214 1.00 95.44 98 THR A CA 1
ATOM 754 C C . THR A 1 98 ? 1.039 1.808 6.430 1.00 95.44 98 THR A C 1
ATOM 756 O O . THR A 1 98 ? 0.279 0.845 6.355 1.00 95.44 98 THR A O 1
ATOM 759 N N . ASP A 1 99 ? 1.201 2.524 7.538 1.00 95.31 99 ASP A N 1
ATOM 760 C CA . ASP A 1 99 ? 0.333 2.438 8.705 1.00 95.31 99 ASP A CA 1
ATOM 761 C C . ASP A 1 99 ? -0.747 3.520 8.610 1.00 95.31 99 ASP A C 1
ATOM 763 O O . ASP A 1 99 ? -0.452 4.702 8.401 1.00 95.31 99 ASP A O 1
ATOM 767 N N . LEU A 1 100 ? -1.998 3.120 8.792 1.00 93.50 100 LEU A N 1
ATOM 768 C CA . LEU A 1 100 ? -3.158 3.995 8.874 1.00 93.50 100 LEU A CA 1
ATOM 769 C C . LEU A 1 100 ? -3.787 3.848 10.250 1.00 93.50 100 LEU A C 1
ATOM 771 O O . LEU A 1 100 ? -4.100 2.740 10.680 1.00 93.50 100 LEU A O 1
ATOM 775 N N . TRP A 1 101 ? -4.010 4.977 10.908 1.00 93.31 101 TRP A N 1
ATOM 776 C CA . TRP A 1 101 ? -4.813 5.060 12.116 1.00 93.31 101 TRP A CA 1
ATOM 777 C C . TRP A 1 101 ? -6.141 5.680 11.754 1.00 93.31 101 TRP A C 1
ATOM 779 O O . TRP A 1 101 ? -6.198 6.820 11.294 1.00 93.31 101 TRP A O 1
ATOM 789 N N . ILE A 1 102 ? -7.192 4.899 11.931 1.00 90.50 102 ILE A N 1
ATOM 790 C CA . ILE A 1 102 ? -8.556 5.269 11.585 1.00 90.50 102 ILE A CA 1
ATOM 791 C C . ILE A 1 102 ? -9.339 5.406 12.880 1.00 90.50 102 ILE A C 1
ATOM 793 O O . ILE A 1 102 ? -9.163 4.585 13.776 1.00 90.50 102 ILE A O 1
ATOM 797 N N . ASP A 1 103 ? -10.191 6.415 12.983 1.00 90.56 103 ASP A N 1
ATOM 798 C CA . ASP A 1 103 ? -11.081 6.583 14.126 1.00 90.56 103 ASP A CA 1
ATOM 799 C C . ASP A 1 103 ? -11.911 5.307 14.381 1.00 90.56 103 ASP A C 1
ATOM 801 O O . ASP A 1 103 ? -12.468 4.698 13.458 1.00 90.56 103 ASP A O 1
ATOM 805 N N . ALA A 1 104 ? -11.943 4.862 15.637 1.00 86.38 104 ALA A N 1
ATOM 806 C CA . ALA A 1 104 ? -12.689 3.685 16.055 1.00 86.38 104 ALA A CA 1
ATOM 807 C C . ALA A 1 104 ? -14.210 3.916 16.075 1.00 86.38 104 ALA A C 1
ATOM 809 O O . ALA A 1 104 ? -14.946 2.923 15.998 1.00 86.38 104 ALA A O 1
ATOM 810 N N . ASP A 1 105 ? -14.650 5.179 16.110 1.00 83.25 105 ASP A N 1
ATOM 811 C CA . ASP A 1 105 ? -16.049 5.593 16.288 1.00 83.25 105 ASP A CA 1
ATOM 812 C C . ASP A 1 105 ? -16.902 5.473 15.008 1.00 83.25 105 ASP A C 1
ATOM 814 O O . ASP A 1 105 ? -18.106 5.717 15.016 1.00 83.25 105 ASP A O 1
ATOM 818 N N . GLY A 1 106 ? -16.314 4.979 13.912 1.00 64.19 106 GLY A N 1
ATOM 819 C CA . GLY A 1 106 ? -17.058 4.427 12.773 1.00 64.19 106 GLY A CA 1
ATOM 820 C C . GLY A 1 106 ? -17.150 5.317 11.534 1.00 64.19 106 GLY A C 1
ATOM 821 O O . GLY A 1 106 ? -17.517 4.810 10.476 1.00 64.19 106 GLY A O 1
ATOM 822 N N . GLU A 1 107 ? -16.731 6.583 11.597 1.00 70.69 107 GLU A N 1
ATOM 823 C CA . GLU A 1 107 ? -16.720 7.481 10.424 1.00 70.69 107 GLU A CA 1
ATOM 824 C C . GLU A 1 107 ? -15.568 7.208 9.437 1.00 70.69 107 GLU A C 1
ATOM 826 O O . GLU A 1 107 ? -15.429 7.885 8.421 1.00 70.69 107 GLU A O 1
ATOM 831 N N . ALA A 1 108 ? -14.725 6.208 9.715 1.00 73.75 108 ALA A N 1
ATOM 832 C CA . ALA A 1 108 ? -13.548 5.863 8.915 1.00 73.75 108 ALA A CA 1
ATOM 833 C C . ALA A 1 108 ? -12.604 7.059 8.642 1.00 73.75 108 ALA A C 1
ATOM 835 O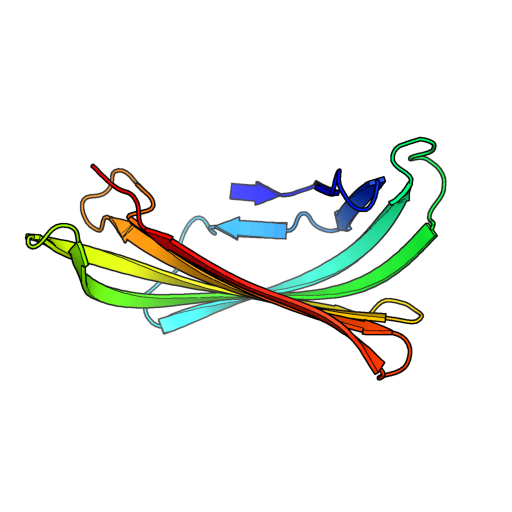 O . ALA A 1 108 ? -11.852 7.060 7.662 1.00 73.75 108 ALA A O 1
ATOM 836 N N . ARG A 1 109 ? -12.605 8.070 9.525 1.00 86.44 109 ARG A N 1
ATOM 837 C CA . ARG A 1 109 ? -11.715 9.231 9.442 1.00 86.44 109 ARG A CA 1
ATOM 838 C C . ARG A 1 109 ? -10.273 8.794 9.690 1.00 86.44 109 ARG A C 1
ATOM 840 O O . ARG A 1 109 ? -9.975 8.144 10.689 1.00 86.44 109 ARG A O 1
ATOM 847 N N . ILE A 1 110 ? -9.364 9.173 8.792 1.00 90.50 110 ILE A N 1
ATOM 848 C CA . ILE A 1 110 ? -7.926 8.957 8.988 1.00 90.50 110 ILE A CA 1
ATOM 849 C C . ILE A 1 110 ? -7.427 9.976 10.015 1.00 90.50 110 ILE A C 1
ATOM 851 O O . ILE A 1 110 ? -7.413 11.176 9.752 1.00 90.50 110 ILE A O 1
ATOM 855 N N . VAL A 1 111 ? -6.998 9.478 11.170 1.00 93.19 111 VAL A N 1
ATOM 856 C CA . VAL A 1 111 ? -6.411 10.258 12.267 1.00 93.19 111 VAL A CA 1
ATOM 857 C C . VAL A 1 111 ? -4.927 10.490 12.015 1.00 93.19 111 VAL A C 1
ATOM 859 O O . VAL A 1 111 ? -4.413 11.594 12.181 1.00 93.19 111 VAL A O 1
ATOM 862 N N . ALA A 1 112 ? -4.226 9.451 11.571 1.00 94.12 112 ALA A N 1
ATOM 863 C CA . ALA A 1 112 ? -2.828 9.553 11.196 1.00 94.12 112 ALA A CA 1
ATOM 864 C C . ALA A 1 112 ? -2.488 8.568 10.081 1.00 94.12 112 ALA A C 1
ATOM 866 O O . ALA A 1 112 ? -3.132 7.532 9.900 1.00 94.12 112 ALA A O 1
ATOM 867 N N . ARG A 1 113 ? -1.426 8.883 9.351 1.00 94.50 113 ARG A N 1
ATOM 868 C CA . ARG A 1 113 ? -0.830 8.020 8.341 1.00 94.50 113 ARG A CA 1
ATOM 869 C C . ARG A 1 113 ? 0.678 8.101 8.441 1.00 94.50 113 ARG A C 1
ATOM 871 O O . ARG A 1 113 ? 1.243 9.186 8.326 1.00 94.50 113 ARG A O 1
ATOM 878 N N . ARG A 1 114 ? 1.332 6.952 8.558 1.00 95.62 114 ARG A N 1
ATOM 879 C CA . ARG A 1 114 ? 2.772 6.819 8.353 1.00 95.62 114 ARG A CA 1
ATOM 880 C C . ARG A 1 114 ? 2.995 6.020 7.086 1.00 95.62 114 ARG A C 1
ATOM 882 O O . ARG A 1 114 ? 2.364 4.989 6.903 1.00 95.62 114 ARG A O 1
ATOM 889 N N . SER A 1 115 ? 3.867 6.493 6.216 1.00 95.44 115 SER A N 1
ATOM 890 C CA . SER A 1 115 ? 4.261 5.775 5.011 1.00 95.44 115 SER A CA 1
ATOM 891 C C . SER A 1 115 ? 5.771 5.775 4.879 1.00 95.44 115 SER A C 1
ATOM 893 O O . SER A 1 115 ? 6.389 6.836 4.962 1.00 95.44 115 SER A O 1
ATOM 895 N N . ASP A 1 116 ? 6.322 4.605 4.607 1.00 95.69 116 ASP A N 1
ATOM 896 C CA . ASP A 1 116 ? 7.726 4.361 4.339 1.00 95.69 116 ASP A CA 1
ATOM 897 C C . ASP A 1 116 ? 7.836 3.691 2.972 1.00 95.69 116 ASP A C 1
ATOM 899 O O . ASP A 1 116 ? 7.332 2.591 2.757 1.00 95.69 116 ASP A O 1
ATOM 903 N N . GLU A 1 117 ? 8.480 4.361 2.029 1.00 95.25 117 GLU A N 1
ATOM 904 C CA . GLU A 1 117 ? 8.688 3.868 0.675 1.00 95.25 117 GLU A CA 1
ATOM 905 C C . GLU A 1 117 ? 10.180 3.766 0.392 1.00 95.25 117 GLU A C 1
ATOM 907 O O . GLU A 1 117 ? 10.942 4.698 0.643 1.00 95.25 117 GLU A O 1
ATOM 912 N N . GLN A 1 118 ? 10.596 2.632 -0.157 1.00 96.38 118 GLN A N 1
ATOM 913 C CA . GLN A 1 118 ? 11.965 2.373 -0.567 1.00 96.38 118 GLN A CA 1
ATOM 914 C C . GLN A 1 118 ? 11.970 1.783 -1.970 1.00 96.38 118 GLN A C 1
ATOM 916 O O . GLN A 1 118 ? 11.295 0.789 -2.231 1.00 96.38 118 GLN A O 1
ATOM 921 N N . ALA A 1 119 ? 12.786 2.347 -2.855 1.00 94.25 119 ALA A N 1
ATOM 922 C CA . ALA A 1 119 ? 13.040 1.792 -4.175 1.00 94.25 119 ALA A CA 1
ATOM 923 C C . ALA A 1 119 ? 14.534 1.526 -4.362 1.00 94.25 119 ALA A C 1
ATOM 925 O O . ALA A 1 119 ? 15.390 2.346 -4.008 1.00 94.25 119 ALA A O 1
ATOM 926 N N . ARG A 1 120 ? 14.849 0.371 -4.947 1.00 94.88 120 ARG A N 1
ATOM 927 C CA . ARG A 1 120 ? 16.206 -0.025 -5.322 1.00 94.88 120 ARG A CA 1
ATOM 928 C C . ARG A 1 120 ? 16.244 -0.391 -6.794 1.00 94.88 120 ARG A C 1
ATOM 930 O O . ARG A 1 120 ? 15.437 -1.212 -7.213 1.00 94.88 120 ARG A O 1
ATOM 937 N N . ALA A 1 121 ? 17.200 0.141 -7.545 1.00 93.19 121 ALA A N 1
ATOM 938 C CA . ALA A 1 121 ? 17.491 -0.279 -8.914 1.00 93.19 121 ALA A CA 1
ATOM 939 C C . ALA A 1 121 ? 18.816 -1.040 -8.917 1.00 93.19 121 ALA A C 1
ATOM 941 O O . ALA A 1 121 ? 19.798 -0.559 -8.356 1.00 93.19 121 ALA A O 1
ATOM 942 N N . PHE A 1 122 ? 18.844 -2.250 -9.478 1.00 92.31 122 PHE A N 1
ATOM 943 C CA . PHE A 1 122 ? 20.034 -3.117 -9.456 1.00 92.31 122 PHE A CA 1
ATOM 944 C C . PHE A 1 122 ? 20.655 -3.281 -8.050 1.00 92.31 122 PHE A C 1
ATOM 946 O O . PHE A 1 122 ? 21.868 -3.336 -7.881 1.00 92.31 122 PHE A O 1
ATOM 953 N N . GLY A 1 123 ? 19.813 -3.313 -7.011 1.00 90.75 123 GLY A N 1
ATOM 954 C CA . GLY A 1 123 ? 20.240 -3.408 -5.609 1.00 90.75 123 GLY A CA 1
ATOM 955 C C . GLY A 1 123 ? 20.699 -2.092 -4.965 1.00 90.75 123 GLY A C 1
ATOM 956 O O . GLY A 1 123 ? 20.785 -2.034 -3.736 1.00 90.75 123 GLY A O 1
ATOM 957 N N . VAL A 1 124 ? 20.909 -1.031 -5.748 1.00 93.00 124 VAL A N 1
ATOM 958 C CA . VAL A 1 124 ? 21.308 0.304 -5.281 1.00 93.00 124 VAL A CA 1
ATOM 959 C C . VAL A 1 124 ? 20.067 1.094 -4.847 1.00 93.00 124 VAL A C 1
ATOM 961 O O . VAL A 1 124 ? 19.106 1.156 -5.615 1.00 93.00 124 VAL A O 1
ATOM 964 N N . PRO A 1 125 ? 20.032 1.692 -3.639 1.00 92.88 125 PRO A N 1
ATOM 965 C CA . PRO A 1 125 ? 18.919 2.541 -3.223 1.00 92.88 125 PRO A CA 1
ATOM 966 C C . PRO A 1 125 ? 18.845 3.787 -4.108 1.00 92.88 125 PRO A C 1
ATOM 968 O O . PRO A 1 125 ? 19.810 4.538 -4.207 1.00 92.88 125 PRO A O 1
ATOM 971 N N . VAL A 1 126 ? 17.693 4.001 -4.741 1.00 93.94 126 VAL A N 1
ATOM 972 C CA . VAL A 1 126 ? 17.444 5.170 -5.604 1.00 93.94 126 VAL A CA 1
ATOM 973 C C . VAL A 1 126 ? 16.451 6.144 -4.982 1.00 93.94 126 VAL A C 1
ATOM 975 O O . VAL A 1 126 ? 16.473 7.329 -5.296 1.00 93.94 126 VAL A O 1
ATOM 978 N N . ARG A 1 127 ? 15.594 5.660 -4.075 1.00 91.00 127 ARG A N 1
ATOM 979 C CA . ARG A 1 127 ? 14.595 6.472 -3.378 1.00 91.00 127 ARG A CA 1
ATOM 980 C C . ARG A 1 127 ? 14.304 5.877 -2.010 1.00 91.00 127 ARG A C 1
ATOM 982 O O . ARG A 1 127 ? 14.176 4.661 -1.869 1.00 91.00 127 ARG A O 1
ATOM 989 N N . SER A 1 128 ? 14.201 6.746 -1.014 1.00 93.56 128 SER A N 1
ATOM 990 C CA . SER A 1 128 ? 13.732 6.410 0.326 1.00 93.56 128 SER A CA 1
ATOM 991 C C . SER A 1 128 ? 12.955 7.601 0.860 1.00 93.56 128 SER A C 1
ATOM 993 O O . SER A 1 128 ? 13.509 8.694 0.965 1.00 93.56 128 SER A O 1
ATOM 995 N N . VAL A 1 129 ? 11.679 7.407 1.168 1.00 93.62 129 VAL A N 1
ATOM 996 C CA . VAL A 1 129 ? 10.798 8.466 1.660 1.00 93.62 129 VAL A CA 1
ATOM 997 C C . VAL A 1 129 ? 10.040 7.938 2.862 1.00 93.62 129 VAL A C 1
ATOM 999 O O . VAL A 1 129 ? 9.311 6.959 2.753 1.00 93.62 129 VAL A O 1
ATOM 1002 N N . SER A 1 130 ? 10.181 8.626 3.988 1.00 93.81 130 SER A N 1
ATOM 1003 C CA . SER A 1 130 ? 9.390 8.390 5.191 1.00 93.81 130 SER A CA 1
ATOM 1004 C C . SER A 1 130 ? 8.548 9.626 5.454 1.00 93.81 130 SER A C 1
ATOM 1006 O O . SER A 1 130 ? 9.051 10.751 5.429 1.00 93.81 130 SER A O 1
ATOM 1008 N N . ARG A 1 131 ? 7.251 9.437 5.680 1.00 93.31 131 ARG A N 1
ATOM 1009 C CA . ARG A 1 131 ? 6.310 10.527 5.932 1.00 93.31 131 ARG A CA 1
ATOM 1010 C C . ARG A 1 131 ? 5.347 10.131 7.036 1.00 93.31 131 ARG A C 1
ATOM 1012 O O . ARG A 1 131 ? 4.766 9.054 6.988 1.00 93.31 131 ARG A O 1
ATOM 1019 N N . LEU A 1 132 ? 5.145 11.035 7.986 1.00 93.56 132 LEU A N 1
ATOM 1020 C CA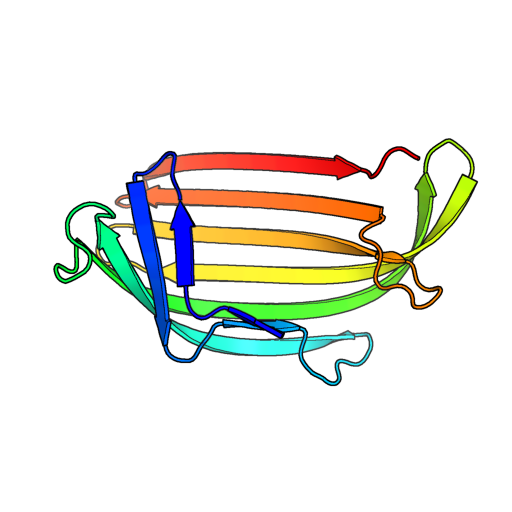 . LEU A 1 132 ? 4.074 10.970 8.971 1.00 93.56 132 LEU A CA 1
ATOM 1021 C C . LEU A 1 132 ? 3.157 12.170 8.744 1.00 93.56 132 LEU A C 1
ATOM 1023 O O . LEU A 1 132 ? 3.622 13.305 8.685 1.00 93.56 132 LEU A O 1
ATOM 1027 N N . ILE A 1 133 ? 1.867 11.906 8.599 1.00 92.25 133 ILE A N 1
ATOM 1028 C CA . ILE A 1 133 ? 0.810 12.909 8.536 1.00 92.25 133 ILE A CA 1
ATOM 1029 C C . ILE A 1 133 ? -0.120 12.626 9.707 1.00 92.25 133 ILE A C 1
ATOM 1031 O O . ILE A 1 133 ? -0.549 11.489 9.892 1.00 92.25 133 ILE A O 1
ATOM 1035 N N . VAL A 1 134 ? -0.435 13.657 10.479 1.00 90.12 134 VAL A N 1
ATOM 1036 C CA . VAL A 1 134 ? -1.443 13.609 11.540 1.00 90.12 134 VAL A CA 1
ATOM 1037 C C . VAL A 1 134 ? -2.520 14.609 11.154 1.00 90.12 134 VAL A C 1
ATOM 1039 O O . VAL A 1 134 ? -2.190 15.728 10.755 1.00 90.12 134 VAL A O 1
ATOM 1042 N N . ALA A 1 135 ? -3.784 14.200 11.210 1.00 83.44 135 ALA A N 1
ATOM 1043 C CA . ALA A 1 135 ? -4.891 15.119 11.015 1.00 83.44 135 ALA A CA 1
ATOM 1044 C C . ALA A 1 135 ? -4.827 16.187 12.116 1.00 83.44 135 ALA A C 1
ATOM 1046 O O . ALA A 1 135 ? -4.771 15.858 13.300 1.00 83.44 135 ALA A O 1
ATOM 1047 N N . GLN A 1 136 ? -4.775 17.453 11.714 1.00 69.62 136 GLN A N 1
ATOM 1048 C CA . GLN A 1 136 ? -5.012 18.571 12.619 1.00 69.62 136 GLN A CA 1
ATOM 1049 C C . GLN A 1 136 ? -6.503 18.896 12.527 1.00 69.62 136 GLN A C 1
ATOM 1051 O O . GLN A 1 136 ? -7.034 18.958 11.415 1.00 69.62 136 GLN A O 1
ATOM 1056 N N . ASP A 1 137 ? -7.162 18.980 13.681 1.00 59.09 137 ASP A N 1
ATOM 1057 C CA . ASP A 1 137 ? -8.536 19.480 13.791 1.00 59.09 137 ASP A CA 1
ATOM 1058 C C . ASP A 1 137 ? -8.605 20.984 13.496 1.00 59.09 137 ASP A C 1
ATOM 1060 O O . ASP A 1 137 ? -7.629 21.703 13.826 1.00 59.09 137 ASP A O 1
#

Sequence (137 aa):
MVLVSSVDFAERVLTTFEPPLTLMPATLNAGETHSQTLRVRIHPVDNPDRERDGGEATHELTFDAVQTLQVGGAPVQTRRLRTELSISLRVARVRSATDLWIDADGEARIVARRSDEQARAFGVPVRSVSRLIVAQD

pLDDT: mean 90.56, std 7.12, range [59.09, 98.0]

Foldseek 3Di:
DWAQWDADVVVQKIKGKVPTHPPDDPDADAQGKDKDKIKIFIAHNVGRVDTPKIDIKMKIKHFHDWDWDQAPNDTFIWTKIWMWMWGDIPFKIKIKIKIFTAGPPPPRDTQKMWMWIWMDGNNHTPDTDIDIDGDDD